Protein AF-A0AAW1MDI5-F1 (afdb_monomer)

Foldseek 3Di:
DCLVVLLVLLVVLLVLLVLLLVLLVVVPPDPVSVVVNVVSVVVNVVSVVVNCCSVDPDDPPPDDPVLVVLLVSLVVVLVSLVVVLVVLVVVDPDPSSVVSSVSSVVSSVSSVVSSVVSCVPPVVVPPPPPDDDD

Secondary structure (DSSP, 8-state):
--HHHHHHHHHHHHHHHHHHHHHHHHH--SGGGHHHHHHHHHHHHHHHHHHHHHHH--TT---S-HHHHHHHHHHHHHHHHHHHHHHHHHT--SHHHHHHHHHHHHHHHHHHHHHHHHIIIIITT-S-SS----

Solvent-accessible surface area (backbone atoms only — not comparable to full-atom values): 7526 Å² total; per-residue (Å²): 129,63,60,67,54,55,30,50,52,38,48,53,48,47,53,42,48,51,55,42,45,57,38,47,59,76,66,50,81,51,80,82,37,51,60,56,52,54,49,50,50,52,51,48,54,53,48,47,51,52,29,51,48,56,70,65,62,68,94,78,81,83,82,68,76,54,69,63,54,51,43,53,50,32,53,56,51,26,55,49,31,49,53,52,19,55,54,38,48,77,66,49,84,48,73,67,34,47,50,36,20,52,49,21,51,54,40,25,51,48,30,50,55,50,40,50,48,48,42,56,72,66,55,62,71,69,81,77,91,82,84,85,86,132

Sequence (134 aa):
MCRTKDGVINLVILIFNIINFAFIITVVTRSAFFAFLMASILGFVITGIFCVINLFANTETKTLHWPEAEVVYTRIWLLYYFIVTIFVLSMANHILQILAGIFGILTAIAYVVKSHHLYITHLAEEPNMVYVKQ

Structure (mmCIF, N/CA/C/O backbone):
data_AF-A0AAW1MDI5-F1
#
_entry.id   AF-A0AAW1MDI5-F1
#
loop_
_atom_site.group_PDB
_atom_site.id
_atom_site.type_symbol
_atom_site.label_atom_id
_atom_site.label_alt_id
_atom_site.label_comp_id
_atom_site.label_asym_id
_atom_site.label_entity_id
_atom_site.label_seq_id
_atom_site.pdbx_PDB_ins_co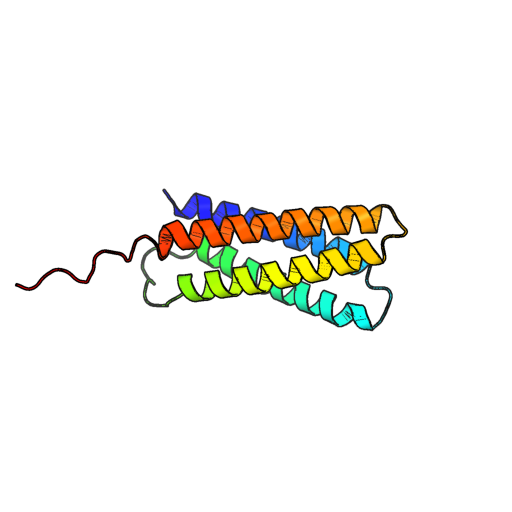de
_atom_site.Cartn_x
_atom_site.Cartn_y
_atom_site.Cartn_z
_atom_site.occupancy
_atom_site.B_iso_or_equiv
_atom_site.auth_seq_id
_atom_site.auth_comp_id
_atom_site.auth_asym_id
_atom_site.auth_atom_id
_atom_site.pdbx_PDB_model_num
ATOM 1 N N . MET A 1 1 ? -16.774 10.638 17.345 1.00 38.31 1 MET A N 1
ATOM 2 C CA . MET A 1 1 ? -16.097 11.421 16.282 1.00 38.31 1 MET A CA 1
ATOM 3 C C . MET A 1 1 ? -14.841 10.746 15.690 1.00 38.31 1 MET A C 1
ATOM 5 O O . MET A 1 1 ? -14.293 11.306 14.753 1.00 38.31 1 MET A O 1
ATOM 9 N N . CYS A 1 2 ? -14.395 9.556 16.145 1.00 47.88 2 CYS A N 1
ATOM 10 C CA . CYS A 1 2 ? -13.224 8.860 15.561 1.00 47.88 2 CYS A CA 1
ATOM 11 C C . CYS A 1 2 ? -13.461 8.193 14.189 1.00 47.88 2 CYS A C 1
ATOM 13 O O . CYS A 1 2 ? -12.594 8.296 13.332 1.00 47.88 2 CYS A O 1
ATOM 15 N N . ARG A 1 3 ? -14.638 7.599 13.920 1.00 50.88 3 ARG A N 1
ATOM 16 C CA . ARG A 1 3 ? -14.874 6.796 12.692 1.00 50.88 3 ARG A CA 1
ATOM 17 C C . ARG A 1 3 ? -14.713 7.546 11.365 1.00 50.88 3 ARG A C 1
ATOM 19 O O . ARG A 1 3 ? -14.301 6.946 10.379 1.00 50.88 3 ARG A O 1
ATOM 26 N N . THR A 1 4 ? -15.002 8.849 11.315 1.00 57.94 4 THR A N 1
ATOM 27 C CA . THR A 1 4 ? -14.760 9.648 10.101 1.00 57.94 4 THR A CA 1
ATOM 28 C C . THR A 1 4 ? -13.272 9.778 9.795 1.00 57.94 4 THR A C 1
ATOM 30 O O . THR A 1 4 ? -12.906 9.830 8.627 1.00 57.94 4 THR A O 1
ATOM 33 N N . LYS A 1 5 ? -12.400 9.778 10.811 1.00 65.38 5 LYS A N 1
ATOM 34 C CA . LYS A 1 5 ? -10.946 9.822 10.611 1.00 65.38 5 LYS A CA 1
ATOM 35 C C . LYS A 1 5 ? -10.419 8.481 10.089 1.00 65.38 5 LYS A C 1
ATOM 37 O O . LYS A 1 5 ? -9.654 8.491 9.131 1.00 65.38 5 LYS A O 1
ATOM 42 N N . ASP A 1 6 ? -10.908 7.356 10.616 1.00 66.62 6 ASP A N 1
ATOM 43 C CA . ASP A 1 6 ? -10.563 6.006 10.129 1.00 66.62 6 ASP A CA 1
ATOM 44 C C . ASP A 1 6 ? -10.996 5.779 8.675 1.00 66.62 6 ASP A C 1
ATOM 46 O O . ASP A 1 6 ? -10.223 5.289 7.849 1.00 66.62 6 ASP A O 1
ATOM 50 N N . GLY A 1 7 ? -12.222 6.191 8.335 1.00 68.25 7 GLY A N 1
ATOM 51 C CA . GLY A 1 7 ? -12.735 6.127 6.966 1.00 68.25 7 GLY A CA 1
ATOM 52 C C . GLY A 1 7 ? -11.918 6.980 5.991 1.00 68.25 7 GLY A C 1
ATOM 53 O O . GLY A 1 7 ? -11.591 6.521 4.899 1.00 68.25 7 GLY A O 1
ATOM 54 N N . VAL A 1 8 ? -11.518 8.191 6.398 1.00 75.06 8 VAL A N 1
ATOM 55 C CA . VAL A 1 8 ? -10.661 9.071 5.584 1.00 75.06 8 VAL A CA 1
ATOM 56 C C . VAL A 1 8 ? -9.261 8.477 5.401 1.00 75.06 8 VAL A C 1
ATOM 58 O O . VAL A 1 8 ? -8.748 8.494 4.286 1.00 75.06 8 VAL A O 1
ATOM 61 N N . ILE A 1 9 ? -8.656 7.895 6.441 1.00 76.06 9 ILE A N 1
ATOM 62 C CA . ILE A 1 9 ? -7.350 7.221 6.336 1.00 76.06 9 ILE A CA 1
ATOM 63 C C . ILE A 1 9 ? -7.433 6.035 5.363 1.00 76.06 9 ILE A C 1
ATOM 65 O O . ILE A 1 9 ? -6.571 5.887 4.494 1.00 76.06 9 ILE A O 1
ATOM 69 N N . ASN A 1 10 ? -8.495 5.230 5.446 1.00 75.00 10 ASN A N 1
ATOM 70 C CA . ASN A 1 10 ? -8.720 4.118 4.521 1.00 75.00 10 ASN A CA 1
ATOM 71 C C . ASN A 1 10 ? -8.944 4.584 3.081 1.00 75.00 10 ASN A C 1
ATOM 73 O O . ASN A 1 10 ? -8.432 3.953 2.158 1.00 75.00 10 ASN A O 1
ATOM 77 N N . LEU A 1 11 ? -9.644 5.701 2.882 1.00 76.88 11 LEU A N 1
ATOM 78 C CA . LEU A 1 11 ? -9.828 6.303 1.565 1.00 76.88 11 LEU A CA 1
ATOM 79 C C . LEU A 1 11 ? -8.499 6.797 0.974 1.00 76.88 11 LEU A C 1
ATOM 81 O O . LEU A 1 11 ? -8.219 6.538 -0.193 1.00 76.88 11 LEU A O 1
ATOM 85 N N . VAL A 1 12 ? -7.660 7.461 1.775 1.00 82.38 12 VAL A N 1
ATOM 86 C CA . VAL A 1 12 ? -6.327 7.917 1.345 1.00 82.38 12 VAL A CA 1
ATOM 87 C C . VAL A 1 12 ? -5.453 6.728 0.941 1.00 82.38 12 VAL A C 1
ATOM 89 O O . VAL A 1 12 ? -4.843 6.750 -0.127 1.00 82.38 12 VAL A O 1
ATOM 92 N N . ILE A 1 13 ? -5.446 5.656 1.739 1.00 82.06 13 ILE A N 1
ATOM 93 C CA . ILE A 1 13 ? -4.716 4.422 1.411 1.00 82.06 13 ILE A CA 1
ATOM 94 C C . ILE A 1 13 ? -5.270 3.775 0.142 1.00 82.06 13 ILE A C 1
ATOM 96 O O . ILE A 1 13 ? -4.497 3.296 -0.683 1.00 82.06 13 ILE A O 1
ATOM 100 N N . LEU A 1 14 ? -6.590 3.781 -0.056 1.00 81.38 14 LEU A N 1
ATOM 101 C CA . LEU A 1 14 ? -7.204 3.250 -1.268 1.00 81.38 14 LEU A CA 1
ATOM 102 C C . LEU A 1 14 ? -6.758 4.032 -2.512 1.00 81.38 14 LEU A C 1
ATOM 104 O O . LEU A 1 14 ? -6.373 3.418 -3.504 1.00 81.38 14 LEU A O 1
ATOM 108 N N . ILE A 1 15 ? -6.743 5.368 -2.451 1.00 84.12 15 ILE A N 1
ATOM 109 C CA . ILE A 1 15 ? -6.267 6.229 -3.548 1.00 84.12 15 ILE A CA 1
ATOM 110 C C . ILE A 1 15 ? -4.797 5.932 -3.863 1.00 84.12 15 ILE A C 1
ATOM 112 O O . ILE A 1 15 ? -4.428 5.747 -5.021 1.00 84.12 15 ILE A O 1
ATOM 116 N N . PHE A 1 16 ? -3.958 5.830 -2.836 1.00 82.88 16 PHE A N 1
ATOM 117 C CA . PHE A 1 16 ? -2.545 5.498 -2.994 1.00 82.88 16 PHE A CA 1
ATOM 118 C C . PHE A 1 16 ? -2.318 4.087 -3.551 1.00 82.88 16 PHE A C 1
ATOM 120 O O . PHE A 1 16 ? -1.474 3.905 -4.431 1.00 82.88 16 PHE A O 1
ATOM 127 N N . ASN A 1 17 ? -3.121 3.104 -3.135 1.00 79.94 17 ASN A N 1
ATOM 128 C CA . ASN A 1 17 ? -3.106 1.764 -3.718 1.00 79.94 17 ASN A CA 1
ATOM 129 C C . ASN A 1 17 ? -3.457 1.798 -5.219 1.00 79.94 17 ASN A C 1
ATOM 131 O O . ASN A 1 17 ? -2.790 1.115 -5.992 1.00 79.94 17 ASN A O 1
ATOM 135 N N . ILE A 1 18 ? -4.446 2.601 -5.646 1.00 82.88 18 ILE A N 1
ATOM 136 C CA . ILE A 1 18 ? -4.822 2.757 -7.070 1.00 82.88 18 ILE A CA 1
ATOM 137 C C . ILE A 1 18 ? -3.673 3.362 -7.873 1.00 82.88 18 ILE A C 1
ATOM 139 O O . ILE A 1 18 ? -3.318 2.847 -8.934 1.00 82.88 18 ILE A O 1
ATOM 143 N N . ILE A 1 19 ? -3.080 4.445 -7.367 1.00 83.56 19 ILE A N 1
ATOM 144 C CA . ILE A 1 19 ? -1.969 5.127 -8.037 1.00 83.56 19 ILE A CA 1
ATOM 145 C C . ILE A 1 19 ? -0.789 4.161 -8.203 1.00 83.56 19 ILE A C 1
ATOM 147 O O . ILE A 1 19 ? -0.270 3.997 -9.307 1.00 83.56 19 ILE A O 1
ATOM 151 N N . ASN A 1 20 ? -0.412 3.447 -7.138 1.00 77.19 20 ASN A N 1
ATOM 152 C CA . ASN A 1 20 ? 0.650 2.447 -7.212 1.00 77.19 20 ASN A CA 1
ATOM 153 C C . ASN A 1 20 ? 0.312 1.281 -8.132 1.00 77.19 20 ASN A C 1
ATOM 155 O O . ASN A 1 20 ? 1.200 0.770 -8.804 1.00 77.19 20 ASN A O 1
ATOM 159 N N . PHE A 1 21 ? -0.947 0.854 -8.187 1.00 80.69 21 PHE A N 1
ATOM 160 C CA . PHE A 1 21 ? -1.368 -0.200 -9.100 1.00 80.69 21 PHE A CA 1
ATOM 161 C C . PHE A 1 21 ? -1.169 0.210 -10.565 1.00 80.69 21 PHE A C 1
ATOM 163 O O . PHE A 1 21 ? -0.593 -0.558 -11.336 1.00 80.69 21 PHE A O 1
ATOM 170 N N . ALA A 1 22 ? -1.552 1.438 -10.932 1.00 79.81 22 ALA A N 1
ATOM 171 C CA . ALA A 1 22 ? -1.312 1.975 -12.272 1.00 79.81 22 ALA A CA 1
ATOM 172 C C . ALA A 1 22 ? 0.188 2.000 -12.612 1.00 79.81 22 ALA A C 1
ATOM 174 O O . ALA A 1 22 ? 0.589 1.585 -13.700 1.00 79.81 22 ALA A O 1
ATOM 175 N N . PHE A 1 23 ? 1.030 2.401 -11.658 1.00 77.19 23 PHE A N 1
ATOM 176 C CA . PHE A 1 23 ? 2.477 2.372 -11.841 1.00 77.19 23 PHE A CA 1
ATOM 177 C C . PHE A 1 23 ? 3.034 0.950 -11.970 1.00 77.19 23 PHE A C 1
ATOM 179 O O . PHE A 1 23 ? 3.812 0.686 -12.885 1.00 77.19 23 PHE A O 1
ATOM 186 N N . ILE A 1 24 ? 2.610 0.010 -11.123 1.00 75.12 24 ILE A N 1
ATOM 187 C CA . ILE A 1 24 ? 3.047 -1.389 -11.193 1.00 75.12 24 ILE A CA 1
ATOM 188 C C . ILE A 1 24 ? 2.700 -1.984 -12.561 1.00 75.12 24 ILE A C 1
ATOM 190 O O . ILE A 1 24 ? 3.577 -2.587 -13.170 1.00 75.12 24 ILE A O 1
ATOM 194 N N . ILE A 1 25 ? 1.502 -1.734 -13.107 1.00 76.69 25 ILE A N 1
ATOM 195 C CA . ILE A 1 25 ? 1.133 -2.167 -14.469 1.00 76.69 25 ILE A CA 1
ATOM 196 C C . ILE A 1 25 ? 2.146 -1.672 -15.505 1.00 76.69 25 ILE A C 1
ATOM 198 O O . ILE A 1 25 ? 2.587 -2.446 -16.348 1.00 76.69 25 ILE A O 1
ATOM 202 N N . THR A 1 26 ? 2.547 -0.401 -15.431 1.00 71.38 26 THR A N 1
ATOM 203 C CA . THR A 1 26 ? 3.510 0.167 -16.390 1.00 71.38 26 THR A CA 1
ATOM 204 C C . THR A 1 26 ? 4.930 -0.385 -16.242 1.00 71.38 26 THR A C 1
ATOM 206 O O . THR A 1 26 ? 5.706 -0.342 -17.194 1.00 71.38 26 THR A O 1
ATOM 209 N N . VAL A 1 27 ? 5.278 -0.926 -15.071 1.00 68.00 27 VAL A N 1
ATOM 210 C CA . VAL A 1 27 ? 6.597 -1.514 -14.788 1.00 68.00 27 VAL A CA 1
ATOM 211 C C . VAL A 1 27 ? 6.631 -3.023 -15.069 1.00 68.00 27 VAL A C 1
ATOM 213 O O . VAL A 1 27 ? 7.690 -3.556 -15.415 1.00 68.00 27 VAL A O 1
ATOM 216 N N . VAL A 1 28 ? 5.490 -3.718 -14.978 1.00 66.06 28 VAL A N 1
ATOM 217 C CA . VAL A 1 28 ? 5.345 -5.161 -15.239 1.00 66.06 28 VAL A CA 1
ATOM 218 C C . VAL A 1 28 ? 5.551 -5.444 -16.730 1.00 66.06 28 VAL A C 1
ATOM 220 O O . VAL A 1 28 ? 4.622 -5.538 -17.522 1.00 66.06 28 VAL A O 1
ATOM 223 N N . THR A 1 29 ? 6.811 -5.599 -17.120 1.00 63.47 29 THR A N 1
ATOM 224 C CA . THR A 1 29 ? 7.219 -6.022 -18.471 1.00 63.47 29 THR A CA 1
ATOM 225 C C . THR A 1 29 ? 7.821 -7.428 -18.481 1.00 63.47 29 THR A C 1
ATOM 227 O O . THR A 1 29 ? 8.053 -7.998 -19.544 1.00 63.47 29 THR A O 1
ATOM 230 N N . ARG A 1 30 ? 8.061 -8.024 -17.302 1.00 61.50 30 ARG A N 1
ATOM 231 C CA . ARG A 1 30 ? 8.617 -9.379 -17.145 1.00 61.50 30 ARG A CA 1
ATOM 232 C C . ARG A 1 30 ? 7.723 -10.254 -16.271 1.00 61.50 30 ARG A C 1
ATOM 234 O O . ARG A 1 30 ? 7.102 -9.770 -15.328 1.00 61.50 30 ARG A O 1
ATOM 241 N N . SER A 1 31 ? 7.733 -11.557 -16.542 1.00 58.84 31 SER A N 1
ATOM 242 C CA . SER A 1 31 ? 6.928 -12.582 -15.859 1.00 58.84 31 SER A CA 1
ATOM 243 C C . SER A 1 31 ? 7.071 -12.583 -14.331 1.00 58.84 31 SER A C 1
ATOM 245 O O . SER A 1 31 ? 6.090 -12.809 -13.629 1.00 58.84 31 SER A O 1
ATOM 247 N N . ALA A 1 32 ? 8.252 -12.246 -13.802 1.00 62.66 32 ALA A N 1
ATOM 248 C CA . ALA A 1 32 ? 8.493 -12.141 -12.360 1.00 62.66 32 ALA A CA 1
ATOM 249 C C . ALA A 1 32 ? 7.656 -11.044 -11.668 1.00 62.66 32 ALA A C 1
ATOM 251 O O . ALA A 1 32 ? 7.394 -11.132 -10.472 1.00 62.66 32 ALA A O 1
ATOM 252 N N . PHE A 1 33 ? 7.191 -10.032 -12.408 1.00 69.88 33 PHE A N 1
ATOM 253 C CA . PHE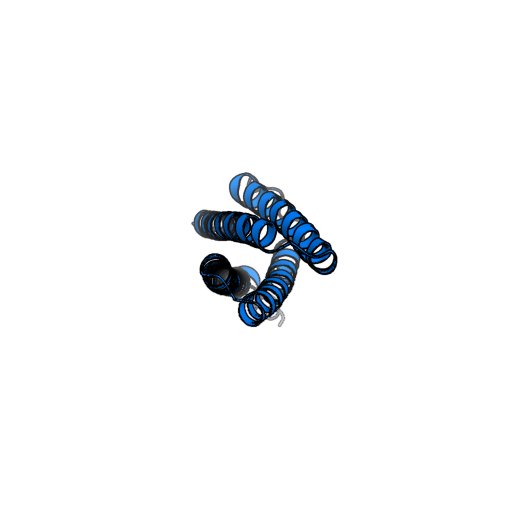 A 1 33 ? 6.390 -8.941 -11.849 1.00 69.88 33 PHE A CA 1
ATOM 254 C C . PHE A 1 33 ? 4.892 -9.243 -11.779 1.00 69.88 33 PHE A C 1
ATOM 256 O O . PHE A 1 33 ? 4.148 -8.515 -11.123 1.00 69.88 33 PHE A O 1
ATOM 263 N N . PHE A 1 34 ? 4.443 -10.340 -12.392 1.00 71.00 34 PHE A N 1
ATOM 264 C CA . PHE A 1 34 ? 3.040 -10.742 -12.351 1.00 71.00 34 PHE A CA 1
ATOM 265 C C . PHE A 1 34 ? 2.574 -11.055 -10.920 1.00 71.00 34 PHE A C 1
ATOM 267 O O . PHE A 1 34 ? 1.452 -10.727 -10.548 1.00 71.00 34 PHE A O 1
ATOM 274 N N . ALA A 1 35 ? 3.458 -11.606 -10.081 1.00 72.62 35 ALA A N 1
ATOM 275 C CA . ALA A 1 35 ? 3.168 -11.854 -8.669 1.00 72.62 35 ALA A CA 1
ATOM 276 C C . ALA A 1 35 ? 2.903 -10.555 -7.886 1.00 72.62 35 ALA A C 1
ATOM 278 O O . ALA A 1 35 ? 1.967 -10.502 -7.091 1.00 72.62 35 ALA A O 1
ATOM 279 N N . PHE A 1 36 ? 3.671 -9.492 -8.152 1.00 76.12 36 PHE A N 1
ATOM 280 C CA . PHE A 1 36 ? 3.439 -8.174 -7.553 1.00 76.12 36 PHE A CA 1
ATOM 281 C C . PHE A 1 36 ? 2.132 -7.556 -8.058 1.00 76.12 36 PHE A C 1
ATOM 283 O O . PHE A 1 36 ? 1.345 -7.036 -7.274 1.00 76.12 36 PHE A O 1
ATOM 290 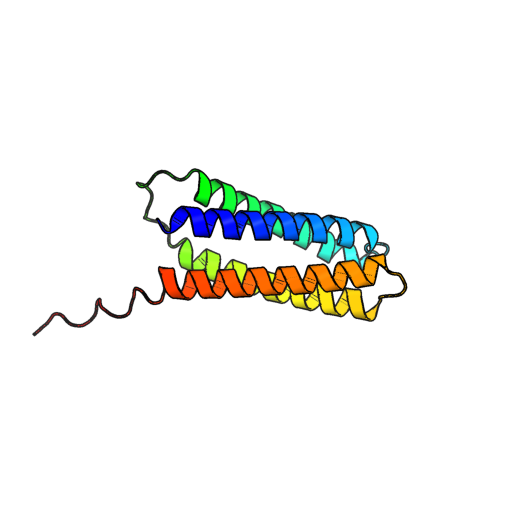N N . LEU A 1 37 ? 1.831 -7.686 -9.351 1.00 75.81 37 LEU A N 1
ATOM 291 C CA . LEU A 1 37 ? 0.553 -7.225 -9.889 1.00 75.81 37 LEU A CA 1
ATOM 292 C C . LEU A 1 37 ? -0.637 -7.914 -9.196 1.00 75.81 37 LEU A C 1
ATOM 294 O O . LEU A 1 37 ? -1.552 -7.239 -8.726 1.00 75.81 37 LEU A O 1
ATOM 298 N N . MET A 1 38 ? -0.596 -9.244 -9.078 1.00 78.31 38 MET A N 1
ATOM 299 C CA . MET A 1 38 ? -1.646 -10.028 -8.419 1.00 78.31 38 MET A CA 1
ATOM 300 C C . MET A 1 38 ? -1.766 -9.702 -6.929 1.00 78.31 38 MET A C 1
ATOM 302 O O . MET A 1 38 ? -2.881 -9.570 -6.422 1.00 78.31 38 MET A O 1
ATOM 306 N N . ALA A 1 39 ? -0.638 -9.515 -6.238 1.00 78.75 39 ALA A N 1
ATOM 307 C CA . ALA A 1 39 ? -0.637 -9.062 -4.856 1.00 78.75 39 ALA A CA 1
ATOM 308 C C . ALA A 1 39 ? -1.354 -7.711 -4.745 1.00 78.75 39 ALA A C 1
ATOM 310 O O . ALA A 1 39 ? -2.325 -7.611 -4.004 1.00 78.75 39 ALA A O 1
ATOM 311 N N . SER A 1 40 ? -0.975 -6.704 -5.538 1.00 79.25 40 SER A N 1
ATOM 312 C CA . SER A 1 40 ? -1.608 -5.378 -5.518 1.00 79.25 40 SER A CA 1
ATOM 313 C C . SER A 1 40 ? -3.118 -5.395 -5.786 1.00 79.25 40 SER A C 1
ATOM 315 O O . SER A 1 40 ? -3.837 -4.625 -5.149 1.00 79.25 40 SER A O 1
ATOM 317 N N . ILE A 1 41 ? -3.618 -6.287 -6.650 1.00 80.81 41 ILE A N 1
ATOM 318 C CA . ILE A 1 41 ? -5.067 -6.489 -6.843 1.00 80.81 41 ILE A CA 1
ATOM 319 C C . ILE A 1 41 ? -5.719 -6.966 -5.542 1.00 80.81 41 ILE A C 1
ATOM 321 O O . ILE A 1 41 ? -6.737 -6.415 -5.122 1.00 80.81 41 ILE A O 1
ATOM 325 N N . LEU A 1 42 ? -5.119 -7.953 -4.873 1.00 79.31 42 LEU A N 1
ATOM 326 C CA . LEU A 1 42 ? -5.621 -8.471 -3.601 1.00 79.31 42 LEU A CA 1
ATOM 327 C C . LEU A 1 42 ? -5.677 -7.369 -2.528 1.00 79.31 42 LEU A C 1
ATOM 329 O O . LEU A 1 42 ? -6.672 -7.253 -1.815 1.00 79.31 42 LEU A O 1
ATOM 333 N N . GLY A 1 43 ? -4.655 -6.514 -2.453 1.00 75.94 43 GLY A N 1
ATOM 334 C CA . GLY A 1 43 ? -4.637 -5.371 -1.532 1.00 75.94 43 GLY A CA 1
ATOM 335 C C . GLY A 1 43 ? -5.687 -4.326 -1.834 1.00 75.94 43 GLY A C 1
ATOM 336 O O . GLY A 1 43 ? -6.289 -3.766 -0.922 1.00 75.94 43 GLY A O 1
ATOM 337 N N . PHE A 1 44 ? -5.953 -4.076 -3.113 1.00 78.06 44 PHE A N 1
ATOM 338 C CA . PHE A 1 44 ? -7.026 -3.181 -3.512 1.00 78.06 44 PHE A CA 1
ATOM 339 C C . PHE A 1 44 ? -8.393 -3.707 -3.062 1.00 78.06 44 PHE A C 1
ATOM 341 O O . PHE A 1 44 ? -9.160 -2.969 -2.444 1.00 78.06 44 PHE A O 1
ATOM 348 N N . VAL A 1 45 ? -8.668 -4.994 -3.299 1.00 81.12 45 VAL A N 1
ATOM 349 C CA . VAL A 1 45 ? -9.929 -5.638 -2.904 1.00 81.12 45 VAL A CA 1
ATOM 350 C C . VAL A 1 45 ? -10.1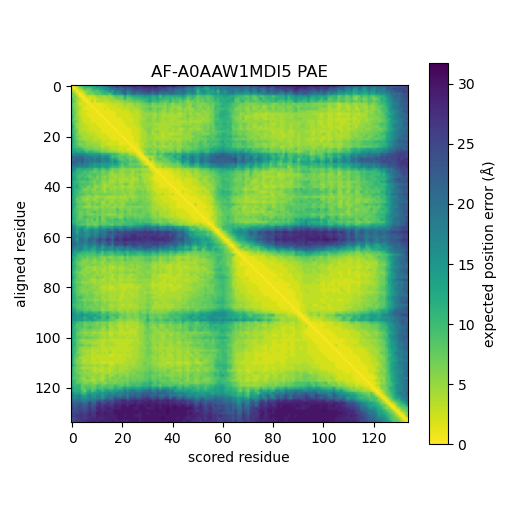01 -5.616 -1.386 1.00 81.12 45 VAL A C 1
ATOM 352 O O . VAL A 1 45 ? -11.143 -5.182 -0.898 1.00 81.12 45 VAL A O 1
ATOM 355 N N . ILE A 1 46 ? -9.080 -6.021 -0.626 1.00 79.94 46 ILE A N 1
ATOM 356 C CA . ILE A 1 46 ? -9.178 -6.090 0.835 1.00 79.94 46 ILE A CA 1
ATOM 357 C C . ILE A 1 46 ? -9.279 -4.686 1.455 1.00 79.94 46 ILE A C 1
ATOM 359 O O . ILE A 1 46 ? -10.147 -4.455 2.297 1.00 79.94 46 ILE A O 1
ATOM 363 N N . THR A 1 47 ? -8.471 -3.713 1.014 1.00 78.56 47 THR A N 1
ATOM 364 C CA . THR A 1 47 ? -8.601 -2.315 1.473 1.00 78.56 47 THR A CA 1
ATOM 365 C C . THR A 1 47 ? -9.964 -1.729 1.097 1.00 78.56 47 THR A C 1
ATOM 367 O O . THR A 1 47 ? -10.548 -0.996 1.893 1.00 78.56 47 THR A O 1
ATOM 370 N N . GLY A 1 48 ? -10.502 -2.066 -0.079 1.00 74.88 48 GLY A N 1
ATOM 371 C CA . GLY A 1 48 ? -11.845 -1.671 -0.502 1.00 74.88 48 GLY A CA 1
ATOM 372 C C . GLY A 1 48 ? -12.930 -2.213 0.429 1.00 74.88 48 GLY A C 1
ATOM 373 O O . GLY A 1 48 ? -13.788 -1.452 0.872 1.00 74.88 48 GLY A O 1
ATOM 374 N N . ILE A 1 49 ? -12.845 -3.493 0.805 1.00 79.06 49 ILE A N 1
ATOM 375 C CA . ILE A 1 49 ? -13.752 -4.115 1.780 1.00 79.06 49 ILE A CA 1
ATOM 376 C C . ILE A 1 49 ? -13.669 -3.390 3.130 1.00 79.06 49 ILE A C 1
ATOM 378 O O . ILE A 1 49 ? -14.701 -2.993 3.668 1.00 79.06 49 ILE A O 1
ATOM 382 N N . PHE A 1 50 ? -12.463 -3.131 3.647 1.00 72.56 50 PHE A N 1
ATOM 383 C CA . PHE A 1 50 ? -12.292 -2.377 4.896 1.00 72.56 50 PHE A CA 1
ATOM 384 C C . PHE A 1 50 ? -12.837 -0.947 4.813 1.00 72.56 50 PHE A C 1
ATOM 386 O O . PHE A 1 50 ? -13.419 -0.448 5.774 1.00 72.56 50 PHE A O 1
ATOM 393 N N . CYS A 1 51 ? -12.682 -0.280 3.669 1.00 71.56 51 CYS A N 1
ATOM 394 C CA . CYS A 1 51 ? -13.235 1.052 3.439 1.00 71.56 51 CYS A CA 1
ATOM 395 C C . CYS A 1 51 ? -14.770 1.033 3.500 1.00 71.56 51 CYS A C 1
ATOM 397 O O . CYS A 1 51 ? -15.364 1.819 4.237 1.00 71.56 51 CYS A O 1
ATOM 399 N N . VAL A 1 52 ? -15.412 0.091 2.798 1.00 72.00 52 VAL A N 1
ATOM 400 C CA . VAL A 1 52 ? -16.875 -0.069 2.792 1.00 72.00 52 VAL A CA 1
ATOM 401 C C . VAL A 1 52 ? -17.397 -0.413 4.186 1.00 72.00 52 VAL A C 1
ATOM 403 O O . VAL A 1 52 ? -18.348 0.213 4.645 1.00 72.00 52 VAL A O 1
ATOM 406 N N . ILE A 1 53 ? -16.756 -1.343 4.898 1.00 72.81 53 ILE A N 1
ATOM 407 C CA . ILE A 1 53 ? -17.142 -1.68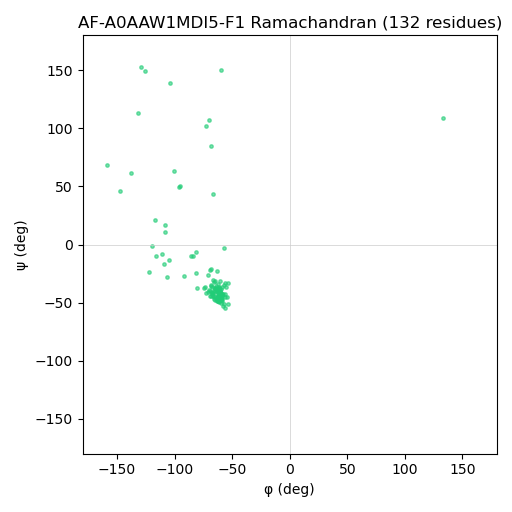8 6.273 1.00 72.81 53 ILE A CA 1
ATOM 408 C C . ILE A 1 53 ? -17.028 -0.458 7.183 1.00 72.81 53 ILE A C 1
ATOM 410 O O . ILE A 1 53 ? -17.970 -0.138 7.904 1.00 72.81 53 ILE A O 1
ATOM 414 N N . ASN A 1 54 ? -15.924 0.288 7.123 1.00 69.12 54 ASN A N 1
ATOM 415 C CA . ASN A 1 54 ? -15.730 1.439 8.007 1.00 69.12 54 ASN A CA 1
ATOM 416 C C . ASN A 1 54 ? -16.643 2.629 7.667 1.00 69.12 54 ASN A C 1
ATOM 418 O O . ASN A 1 54 ? -16.990 3.387 8.574 1.00 69.12 54 ASN A O 1
ATOM 422 N N . LEU A 1 55 ? -17.075 2.761 6.408 1.00 67.38 55 LEU A N 1
ATOM 423 C CA . LEU A 1 55 ? -18.032 3.781 5.965 1.00 67.38 55 LEU A CA 1
ATOM 424 C C . LEU A 1 55 ? -19.496 3.416 6.258 1.00 67.38 55 LEU A C 1
ATOM 426 O O . LEU A 1 55 ? -20.268 4.306 6.608 1.00 67.38 55 LEU A O 1
ATOM 430 N N . PHE A 1 56 ? -19.882 2.141 6.126 1.00 67.88 56 PHE A N 1
ATOM 431 C CA . PHE A 1 56 ? -21.292 1.720 6.124 1.00 67.88 56 PHE A CA 1
ATOM 432 C C . PHE A 1 56 ? -21.714 0.811 7.287 1.00 67.88 56 PHE A C 1
ATOM 434 O O . PHE A 1 56 ? -22.910 0.577 7.456 1.00 67.88 56 PHE A O 1
ATOM 441 N N . ALA A 1 57 ? -20.796 0.284 8.106 1.00 61.81 57 ALA A N 1
ATOM 442 C CA . ALA A 1 57 ? -21.189 -0.592 9.211 1.00 61.81 57 ALA A CA 1
ATOM 443 C C . ALA A 1 57 ? -21.920 0.189 10.319 1.00 61.81 57 ALA A C 1
ATOM 445 O O . ALA A 1 57 ? -21.307 0.922 11.105 1.00 61.81 57 ALA A O 1
ATOM 446 N N . ASN A 1 58 ? -23.236 -0.015 10.411 1.00 53.25 58 ASN A N 1
ATOM 447 C CA . ASN A 1 58 ? -24.065 0.440 11.524 1.00 53.25 58 ASN A CA 1
ATOM 448 C C . ASN A 1 58 ? -23.585 -0.160 12.857 1.00 53.25 58 ASN A C 1
ATOM 450 O O . ASN A 1 58 ? -23.008 -1.241 12.922 1.00 53.25 58 ASN A O 1
ATOM 454 N N . THR A 1 59 ? -23.805 0.592 13.928 1.00 51.31 59 THR A N 1
ATOM 455 C CA . THR A 1 59 ? -23.212 0.499 15.273 1.00 51.31 59 THR A CA 1
ATOM 456 C C . THR A 1 59 ? -23.356 -0.827 16.039 1.00 51.31 59 THR A C 1
ATOM 458 O O . THR A 1 59 ? -22.797 -0.926 17.127 1.00 51.31 59 THR A O 1
ATOM 461 N N . GLU A 1 60 ? -24.055 -1.839 15.522 1.00 49.22 60 GLU A N 1
ATOM 462 C CA . GLU A 1 60 ? -24.545 -2.962 16.342 1.00 49.22 60 GLU A CA 1
ATOM 463 C C . GLU A 1 60 ? -23.781 -4.289 16.195 1.00 49.22 60 GLU A C 1
ATOM 465 O O . GLU A 1 60 ? -23.899 -5.154 17.057 1.00 49.22 60 GLU A O 1
ATOM 470 N N . THR A 1 61 ? -22.920 -4.468 15.191 1.00 46.97 61 THR A N 1
ATOM 471 C CA . THR A 1 61 ? -22.185 -5.737 15.001 1.00 46.97 61 THR A CA 1
ATOM 472 C C . THR A 1 61 ? -20.745 -5.658 15.525 1.00 46.97 61 THR A C 1
ATOM 474 O O . THR A 1 61 ? -19.785 -5.745 14.760 1.00 46.97 61 THR A O 1
ATOM 477 N N . LYS A 1 62 ? -20.574 -5.458 16.838 1.00 46.22 62 LYS A N 1
ATOM 478 C CA . LYS A 1 62 ? -19.270 -5.416 17.542 1.00 46.22 62 LYS A CA 1
ATOM 479 C C . LYS A 1 62 ? -18.880 -6.773 18.169 1.00 46.22 62 LYS A C 1
ATOM 481 O O . LYS A 1 62 ? -18.555 -6.836 19.348 1.00 46.22 62 LYS A O 1
ATOM 486 N N . THR A 1 63 ? -18.921 -7.876 17.420 1.00 47.47 63 THR A N 1
ATOM 487 C CA . THR A 1 63 ? -18.540 -9.207 17.961 1.00 47.47 63 THR A CA 1
ATOM 488 C C . THR A 1 63 ? -17.377 -9.894 17.252 1.00 47.47 63 THR A C 1
ATOM 490 O O . THR A 1 63 ? -16.961 -10.965 17.681 1.00 47.47 63 THR A O 1
ATOM 493 N N . LEU A 1 64 ? -16.802 -9.301 16.205 1.00 51.69 64 LEU A N 1
ATOM 494 C CA . LEU A 1 64 ? -15.604 -9.846 15.559 1.00 51.69 64 LEU A CA 1
ATOM 495 C C . LEU A 1 64 ? -14.366 -9.032 15.954 1.00 51.69 64 LEU A C 1
ATOM 497 O O . LEU A 1 64 ? -14.416 -7.802 15.967 1.00 51.69 64 LEU A O 1
ATOM 501 N N . HIS A 1 65 ? -13.252 -9.730 16.205 1.00 60.12 65 HIS A N 1
ATOM 502 C CA . HIS A 1 65 ? -11.902 -9.207 16.487 1.00 60.12 65 HIS A CA 1
ATOM 503 C C . HIS A 1 65 ? -11.270 -8.495 15.262 1.00 60.12 65 HIS A C 1
ATOM 505 O O . HIS A 1 65 ? -10.108 -8.690 14.910 1.00 60.12 65 HIS A O 1
ATOM 511 N N . TRP A 1 66 ? -12.050 -7.671 14.561 1.00 65.00 66 TRP A N 1
ATOM 512 C CA . TRP A 1 66 ? -11.640 -6.911 13.381 1.00 65.00 66 TRP A CA 1
ATOM 513 C C . TRP A 1 66 ? -10.407 -6.007 13.585 1.00 65.00 66 TRP A C 1
ATOM 515 O O . TRP A 1 66 ? -9.605 -5.940 12.651 1.00 65.00 66 TRP A O 1
ATOM 525 N N . PRO A 1 67 ? -10.187 -5.349 14.747 1.00 65.69 67 PRO A N 1
ATOM 526 C CA . PRO A 1 67 ? -9.062 -4.423 14.906 1.00 65.69 67 PRO A CA 1
ATOM 527 C C . PRO A 1 67 ? -7.693 -5.111 14.840 1.00 65.69 67 PRO A C 1
ATOM 529 O O . PRO A 1 67 ? -6.766 -4.599 14.214 1.00 65.69 67 PRO A O 1
ATOM 532 N N . GLU A 1 68 ? -7.563 -6.299 15.436 1.00 67.69 68 GLU A N 1
ATOM 533 C CA . GLU A 1 68 ? -6.315 -7.072 15.437 1.00 67.69 68 GLU A CA 1
ATOM 534 C C . GLU A 1 68 ? -5.959 -7.547 14.022 1.00 67.69 68 GLU A C 1
ATOM 536 O O . GLU A 1 68 ? -4.819 -7.396 13.570 1.00 67.69 68 GLU A O 1
ATOM 541 N N . ALA A 1 69 ? -6.955 -8.050 13.285 1.00 72.31 69 ALA A N 1
ATOM 542 C CA . ALA A 1 69 ? -6.796 -8.460 11.893 1.00 72.31 69 ALA A CA 1
ATOM 543 C C . ALA A 1 69 ? -6.409 -7.277 10.988 1.00 72.31 69 ALA A C 1
ATOM 545 O O . ALA A 1 69 ? -5.557 -7.422 10.108 1.00 72.31 69 ALA A O 1
ATOM 546 N N . GLU A 1 70 ? -6.978 -6.090 11.224 1.00 73.88 70 GLU A N 1
ATOM 547 C CA . GLU A 1 70 ? -6.659 -4.878 10.465 1.00 73.88 70 GLU A CA 1
ATOM 548 C C . GLU A 1 70 ? -5.225 -4.388 10.732 1.00 73.88 70 GLU A C 1
ATOM 550 O O . GLU A 1 70 ? -4.536 -3.955 9.802 1.00 73.88 70 GLU A O 1
ATOM 555 N N . VAL A 1 71 ? -4.718 -4.516 11.963 1.00 76.56 71 VAL A N 1
ATOM 556 C CA . VAL A 1 71 ? -3.315 -4.206 12.296 1.00 76.56 71 VAL A CA 1
ATOM 557 C C . VAL A 1 71 ? -2.357 -5.167 11.591 1.00 76.56 71 VAL A C 1
ATOM 559 O O . VAL A 1 71 ? -1.388 -4.718 10.972 1.00 76.56 71 VAL A O 1
ATOM 562 N N . VAL A 1 72 ? -2.621 -6.477 11.638 1.00 82.00 72 VAL A N 1
ATOM 563 C CA . VAL A 1 72 ? -1.789 -7.485 10.956 1.00 82.00 72 VAL A CA 1
ATOM 564 C C . VAL A 1 72 ? -1.782 -7.244 9.448 1.00 82.00 72 VAL A C 1
ATOM 566 O O . VAL A 1 72 ? -0.710 -7.188 8.842 1.00 82.00 72 VAL A O 1
ATOM 569 N N . TYR A 1 73 ? -2.955 -7.007 8.857 1.00 83.38 73 TYR A N 1
ATOM 570 C CA . TYR A 1 73 ? -3.095 -6.628 7.453 1.00 83.38 73 TYR A CA 1
ATOM 571 C C . TYR A 1 73 ? -2.227 -5.414 7.110 1.00 83.38 73 TYR A C 1
ATOM 573 O O . TYR A 1 73 ? -1.411 -5.462 6.191 1.00 83.38 73 TYR A O 1
ATOM 581 N N . THR A 1 74 ? -2.346 -4.344 7.895 1.00 82.38 74 THR A N 1
ATOM 582 C CA . THR A 1 74 ? -1.618 -3.089 7.677 1.00 82.38 74 THR A CA 1
ATOM 583 C C . THR A 1 74 ? -0.098 -3.306 7.711 1.00 82.38 74 THR A C 1
ATOM 585 O O . THR A 1 74 ? 0.621 -2.737 6.891 1.00 82.38 74 THR A O 1
ATOM 588 N N . ARG A 1 75 ? 0.407 -4.179 8.594 1.00 83.38 75 ARG A N 1
ATOM 589 C CA . ARG A 1 75 ? 1.839 -4.521 8.684 1.00 83.38 75 ARG A CA 1
ATOM 590 C C . ARG A 1 75 ? 2.335 -5.369 7.510 1.00 83.38 75 ARG A C 1
ATOM 592 O O . ARG A 1 75 ? 3.427 -5.116 7.005 1.00 83.38 75 ARG A O 1
ATOM 599 N N . ILE A 1 76 ? 1.549 -6.346 7.055 1.00 86.62 76 ILE A N 1
ATOM 600 C CA . ILE A 1 76 ? 1.886 -7.157 5.872 1.00 86.62 76 ILE A CA 1
ATOM 601 C C . ILE A 1 76 ? 1.980 -6.257 4.634 1.00 86.62 76 ILE A C 1
ATOM 603 O O . ILE A 1 76 ? 2.943 -6.336 3.871 1.00 86.62 76 ILE A O 1
ATOM 607 N N . TRP A 1 77 ? 1.015 -5.352 4.469 1.00 84.44 77 TRP A N 1
ATOM 608 C CA . TRP A 1 77 ? 0.970 -4.421 3.344 1.00 84.44 77 TRP A CA 1
ATOM 609 C C . TRP A 1 77 ? 2.068 -3.366 3.374 1.00 84.44 77 TRP A C 1
ATOM 611 O O . TRP A 1 77 ? 2.619 -3.023 2.328 1.00 84.44 77 TRP A O 1
ATOM 621 N N . LEU A 1 78 ? 2.452 -2.911 4.565 1.00 86.81 78 LEU A N 1
ATOM 622 C CA . LEU A 1 78 ? 3.626 -2.070 4.751 1.00 86.81 78 LEU A CA 1
ATOM 623 C C . LEU A 1 78 ? 4.897 -2.748 4.216 1.00 86.81 78 LEU A C 1
ATOM 625 O O . LEU A 1 78 ? 5.619 -2.151 3.417 1.00 86.81 78 LEU A O 1
ATOM 629 N N . LEU A 1 79 ? 5.155 -3.995 4.627 1.00 87.44 79 LEU A N 1
ATOM 630 C CA . LEU A 1 79 ? 6.320 -4.763 4.173 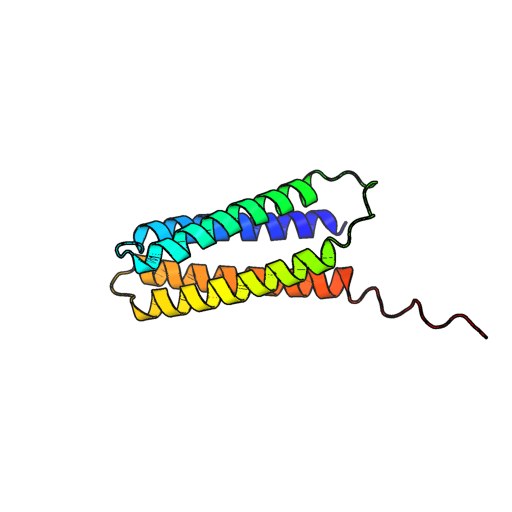1.00 87.44 79 LEU A CA 1
ATOM 631 C C . LEU A 1 79 ? 6.295 -4.983 2.660 1.00 87.44 79 LEU A C 1
ATOM 633 O O . LEU A 1 79 ? 7.314 -4.804 1.994 1.00 87.44 79 LEU A O 1
ATOM 637 N N . TYR A 1 80 ? 5.126 -5.314 2.113 1.00 86.56 80 TYR A N 1
ATOM 638 C CA . TYR A 1 80 ? 4.932 -5.459 0.675 1.00 86.56 80 TYR A CA 1
ATOM 639 C C . TYR A 1 80 ? 5.331 -4.188 -0.086 1.00 86.56 80 TYR A C 1
ATOM 641 O O . TYR A 1 80 ? 6.187 -4.247 -0.970 1.00 86.56 80 TYR A O 1
ATOM 649 N N . TYR A 1 81 ? 4.769 -3.030 0.279 1.00 83.56 81 TYR A N 1
ATOM 650 C CA . TYR A 1 81 ? 5.071 -1.774 -0.411 1.00 83.56 81 TYR A CA 1
ATOM 651 C C . TYR A 1 81 ? 6.527 -1.350 -0.233 1.00 83.56 81 TYR A C 1
ATOM 653 O O . TYR A 1 81 ? 7.104 -0.786 -1.161 1.00 83.56 81 TYR A O 1
ATOM 661 N N . PHE A 1 82 ? 7.151 -1.671 0.900 1.00 86.25 82 PHE A N 1
ATOM 662 C CA . PHE A 1 82 ? 8.573 -1.423 1.112 1.00 86.25 82 PHE A CA 1
ATOM 663 C C . PHE A 1 82 ? 9.449 -2.250 0.156 1.00 86.25 82 PHE A C 1
ATOM 665 O O . PHE A 1 82 ? 10.315 -1.697 -0.522 1.00 86.25 82 PHE A O 1
ATOM 672 N N . ILE A 1 83 ? 9.172 -3.553 0.023 1.00 85.69 83 ILE A N 1
ATOM 673 C CA . ILE A 1 83 ? 9.888 -4.447 -0.903 1.00 85.69 83 ILE A CA 1
ATOM 674 C C . ILE A 1 83 ? 9.685 -4.002 -2.354 1.00 85.69 83 ILE A C 1
ATOM 676 O O . ILE A 1 83 ? 10.658 -3.859 -3.094 1.00 85.69 83 ILE A O 1
ATOM 680 N N . VAL A 1 84 ? 8.436 -3.738 -2.755 1.00 82.38 84 VAL A N 1
ATOM 681 C CA . VAL A 1 84 ? 8.105 -3.280 -4.115 1.00 82.38 84 VAL A CA 1
ATOM 682 C C . VAL A 1 84 ? 8.823 -1.977 -4.437 1.00 82.38 84 VAL A C 1
ATOM 684 O O . VAL A 1 84 ? 9.411 -1.853 -5.504 1.00 82.38 84 VAL A O 1
ATOM 687 N N . THR A 1 85 ? 8.832 -1.027 -3.505 1.00 84.50 85 THR A N 1
ATOM 688 C CA . THR A 1 85 ? 9.510 0.261 -3.675 1.00 84.50 85 THR A CA 1
ATOM 689 C C . THR A 1 85 ? 11.006 0.090 -3.911 1.00 84.50 85 THR A C 1
ATOM 691 O O . THR A 1 85 ? 11.535 0.646 -4.871 1.00 84.50 85 THR A O 1
ATOM 694 N N . ILE A 1 86 ? 11.691 -0.690 -3.068 1.00 85.06 86 ILE A N 1
ATOM 695 C CA . ILE A 1 86 ? 13.132 -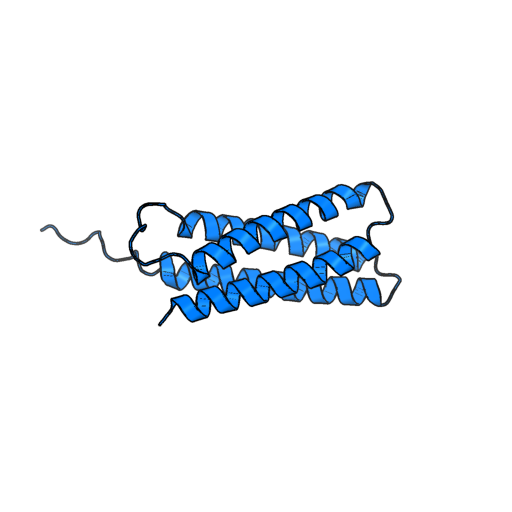0.951 -3.215 1.00 85.06 86 ILE A CA 1
ATOM 696 C C . ILE A 1 86 ? 13.416 -1.573 -4.581 1.00 85.06 86 ILE A C 1
ATOM 698 O O . ILE A 1 86 ? 14.366 -1.191 -5.262 1.00 85.06 86 ILE A O 1
ATOM 702 N N . PHE A 1 87 ? 12.572 -2.514 -4.994 1.00 82.12 87 PHE A N 1
ATOM 703 C CA . PHE A 1 87 ? 12.739 -3.221 -6.253 1.00 82.12 87 PHE A CA 1
ATOM 704 C C . PHE A 1 87 ? 12.475 -2.332 -7.477 1.00 82.12 87 PHE A C 1
ATOM 706 O O . PHE A 1 87 ? 13.185 -2.413 -8.475 1.00 82.12 87 PHE A O 1
ATOM 713 N N . VAL A 1 88 ? 11.469 -1.460 -7.414 1.00 80.12 88 VAL A N 1
ATOM 714 C CA . VAL A 1 88 ? 11.171 -0.496 -8.481 1.00 80.12 88 VAL A CA 1
ATOM 715 C C . VAL A 1 88 ? 12.285 0.545 -8.596 1.00 80.12 88 VAL A C 1
ATOM 717 O O . VAL A 1 88 ? 12.704 0.863 -9.707 1.00 80.12 88 VAL A O 1
ATOM 720 N N . LEU A 1 89 ? 12.806 1.036 -7.466 1.00 82.19 89 LEU A N 1
ATOM 721 C CA . LEU A 1 89 ? 13.906 2.003 -7.445 1.00 82.19 89 LEU A CA 1
ATOM 722 C C . LEU A 1 89 ? 15.230 1.404 -7.929 1.00 82.19 89 LEU A C 1
ATOM 724 O O . LEU A 1 89 ? 15.983 2.093 -8.611 1.00 82.19 89 LEU A O 1
ATOM 728 N N . SER A 1 90 ? 15.513 0.130 -7.638 1.00 82.06 90 SER A N 1
ATOM 729 C CA . SER A 1 90 ? 16.745 -0.526 -8.104 1.00 82.06 90 SER A CA 1
ATOM 730 C C . SER A 1 90 ? 16.785 -0.735 -9.621 1.00 82.06 90 SER A C 1
ATOM 732 O O . SER A 1 90 ? 17.862 -0.870 -10.195 1.00 82.06 90 SER A O 1
ATOM 734 N N . MET A 1 91 ? 15.621 -0.725 -10.273 1.00 77.06 91 MET A N 1
ATOM 735 C CA . MET A 1 91 ? 15.461 -0.905 -11.718 1.00 77.06 91 MET A CA 1
ATOM 736 C C . MET A 1 91 ? 15.064 0.398 -12.430 1.00 77.06 91 MET A C 1
ATOM 738 O O . MET A 1 91 ? 14.658 0.361 -13.595 1.00 77.06 91 MET A O 1
ATOM 742 N N . ALA A 1 92 ? 15.134 1.538 -11.734 1.00 78.31 92 ALA A N 1
ATOM 743 C CA . ALA A 1 92 ? 14.632 2.811 -12.226 1.00 78.31 92 ALA A CA 1
ATOM 744 C C . ALA A 1 92 ? 15.524 3.387 -13.338 1.00 78.31 92 ALA A C 1
ATOM 746 O O . ALA A 1 92 ? 16.559 3.995 -13.088 1.00 78.31 92 ALA A O 1
ATOM 747 N N . ASN A 1 93 ? 15.065 3.230 -14.577 1.00 78.06 93 ASN A N 1
ATOM 748 C CA . ASN A 1 93 ? 15.672 3.768 -15.794 1.00 78.06 93 ASN A CA 1
ATOM 749 C C . ASN A 1 93 ? 14.847 4.912 -16.408 1.00 78.06 93 ASN A C 1
ATOM 751 O O . ASN A 1 93 ? 15.350 5.671 -17.234 1.00 78.06 93 ASN A O 1
ATOM 755 N N . HIS A 1 94 ? 13.576 5.050 -16.013 1.00 80.69 94 HIS A N 1
ATOM 756 C CA . HIS A 1 94 ? 12.668 6.086 -16.509 1.00 80.69 94 HIS A CA 1
ATOM 757 C C . HIS A 1 94 ? 11.990 6.848 -15.370 1.00 80.69 94 HIS A C 1
ATOM 759 O O . HIS A 1 94 ? 11.739 6.305 -14.295 1.00 80.69 94 HIS A O 1
ATOM 765 N N . ILE A 1 95 ? 11.610 8.101 -15.636 1.00 82.81 95 ILE A N 1
ATOM 766 C CA . ILE A 1 95 ? 10.985 8.990 -14.644 1.00 82.81 95 ILE A CA 1
ATOM 767 C C . ILE A 1 95 ? 9.713 8.394 -14.020 1.00 82.81 95 ILE A C 1
ATOM 769 O O . ILE A 1 95 ? 9.470 8.565 -12.831 1.00 82.81 95 ILE A O 1
ATOM 773 N N . LEU A 1 96 ? 8.951 7.614 -14.793 1.00 79.25 96 LEU A N 1
ATOM 774 C CA . LEU A 1 96 ? 7.760 6.897 -14.328 1.00 79.25 96 LEU A CA 1
ATOM 775 C C . LEU A 1 96 ? 8.077 5.879 -13.219 1.00 79.25 96 LEU A C 1
ATOM 777 O O . LEU A 1 96 ? 7.299 5.747 -12.282 1.00 79.25 96 LEU A O 1
ATOM 781 N N . GLN A 1 97 ? 9.227 5.202 -13.282 1.00 79.44 97 GLN A N 1
ATOM 782 C CA . GLN A 1 97 ? 9.663 4.248 -12.253 1.00 79.44 97 GLN A CA 1
ATOM 783 C C . GLN A 1 97 ? 10.133 4.965 -10.984 1.00 79.44 97 GLN A C 1
ATOM 785 O O . GLN A 1 97 ? 9.859 4.510 -9.878 1.00 79.44 97 GLN A O 1
ATOM 790 N N . ILE A 1 98 ? 10.784 6.122 -11.129 1.00 82.31 98 ILE A N 1
ATOM 791 C CA . ILE A 1 98 ? 11.171 6.957 -9.983 1.00 82.31 98 ILE A CA 1
ATOM 792 C C . ILE A 1 98 ? 9.918 7.451 -9.253 1.00 82.31 98 ILE A C 1
ATOM 794 O O . ILE A 1 98 ? 9.819 7.320 -8.034 1.00 82.31 98 ILE A O 1
ATOM 798 N N . LEU A 1 99 ? 8.930 7.957 -9.998 1.00 84.19 99 LEU A N 1
ATOM 799 C CA . LEU A 1 99 ? 7.642 8.370 -9.440 1.00 84.19 99 LEU A CA 1
ATOM 800 C C . LEU A 1 99 ? 6.922 7.197 -8.765 1.00 84.19 99 LEU A C 1
ATOM 802 O O . LEU A 1 99 ? 6.452 7.350 -7.641 1.00 84.19 99 LEU A O 1
ATOM 806 N N . ALA A 1 100 ? 6.907 6.020 -9.392 1.00 81.06 100 ALA A N 1
ATOM 807 C CA . ALA A 1 100 ? 6.358 4.802 -8.800 1.00 81.06 100 ALA A CA 1
ATOM 808 C C . ALA A 1 100 ? 7.018 4.454 -7.455 1.00 81.06 100 ALA A C 1
ATOM 810 O O . ALA A 1 100 ? 6.327 4.127 -6.494 1.00 81.06 100 ALA A O 1
ATOM 811 N N . GLY A 1 101 ? 8.345 4.581 -7.358 1.00 81.44 101 GLY A N 1
ATOM 812 C CA . GLY A 1 101 ? 9.072 4.405 -6.103 1.00 81.44 101 GLY A CA 1
ATOM 813 C C . GLY A 1 101 ? 8.660 5.425 -5.038 1.00 81.44 101 GLY A C 1
ATOM 814 O O . GLY A 1 101 ? 8.358 5.048 -3.910 1.00 81.44 101 GLY A O 1
ATOM 815 N N . ILE A 1 102 ? 8.569 6.711 -5.391 1.00 87.62 102 ILE A N 1
ATOM 816 C CA . ILE A 1 102 ? 8.143 7.774 -4.462 1.00 87.62 102 ILE A CA 1
ATOM 817 C C . ILE A 1 102 ? 6.726 7.511 -3.935 1.00 87.62 102 ILE A C 1
ATOM 819 O O . ILE A 1 102 ? 6.495 7.569 -2.727 1.00 87.62 102 ILE A O 1
ATOM 823 N N . PHE A 1 103 ? 5.780 7.178 -4.816 1.00 86.56 103 PHE A N 1
ATOM 824 C CA . PHE A 1 103 ? 4.413 6.846 -4.410 1.00 86.56 103 PHE A CA 1
ATOM 825 C C . PHE A 1 103 ? 4.344 5.552 -3.589 1.00 86.56 103 PHE A C 1
ATOM 827 O O . PHE A 1 103 ? 3.551 5.468 -2.646 1.00 86.56 103 PHE A O 1
ATOM 834 N N . GLY A 1 104 ? 5.220 4.583 -3.858 1.00 83.56 104 GLY A N 1
ATOM 835 C CA . GLY A 1 104 ? 5.416 3.400 -3.023 1.00 83.56 104 GLY A CA 1
ATOM 836 C C . GLY A 1 104 ? 5.820 3.753 -1.587 1.00 83.56 104 GLY A C 1
ATOM 837 O O . GLY A 1 104 ? 5.181 3.285 -0.641 1.00 83.56 104 GLY A O 1
ATOM 838 N N . ILE A 1 105 ? 6.789 4.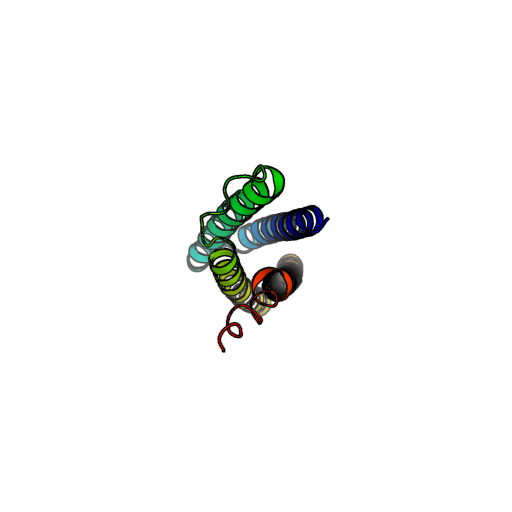662 -1.411 1.00 87.00 105 ILE A N 1
ATOM 839 C CA . ILE A 1 105 ? 7.205 5.174 -0.090 1.00 87.00 105 ILE A CA 1
ATOM 840 C C . ILE A 1 105 ? 6.050 5.895 0.607 1.00 87.00 105 ILE A C 1
ATOM 842 O O . ILE A 1 105 ? 5.767 5.619 1.771 1.00 87.00 105 ILE A O 1
ATOM 846 N N . LEU A 1 106 ? 5.358 6.802 -0.088 1.00 87.88 106 LEU A N 1
ATOM 847 C CA . LEU A 1 106 ? 4.225 7.541 0.485 1.00 87.88 106 LEU A CA 1
ATOM 848 C C . LEU A 1 106 ? 3.113 6.601 0.960 1.00 87.88 106 LEU A C 1
ATOM 850 O O . LEU A 1 106 ? 2.502 6.816 2.006 1.00 87.88 106 LEU A O 1
ATOM 854 N N . THR A 1 107 ? 2.893 5.522 0.219 1.00 84.69 107 THR A N 1
ATOM 855 C CA . THR A 1 107 ? 1.910 4.499 0.570 1.00 84.69 107 THR A CA 1
ATOM 856 C C . THR A 1 107 ? 2.348 3.713 1.795 1.00 84.69 107 THR A C 1
ATOM 858 O O . THR A 1 107 ? 1.556 3.541 2.717 1.00 84.69 107 THR A O 1
ATOM 861 N N . ALA A 1 108 ? 3.619 3.311 1.865 1.00 85.19 108 ALA A N 1
ATOM 862 C CA . ALA A 1 108 ? 4.186 2.699 3.062 1.00 85.19 108 ALA A CA 1
ATOM 863 C C . ALA A 1 108 ? 4.013 3.611 4.291 1.00 85.19 108 ALA A C 1
ATOM 865 O O . ALA A 1 108 ? 3.531 3.160 5.327 1.00 85.19 108 ALA A O 1
ATOM 866 N N . ILE A 1 109 ? 4.291 4.913 4.166 1.00 87.62 109 ILE A N 1
ATOM 867 C CA . ILE A 1 109 ? 4.066 5.890 5.244 1.00 87.62 109 ILE A CA 1
ATOM 868 C C . ILE A 1 109 ? 2.587 5.927 5.656 1.00 87.62 109 ILE A C 1
ATOM 870 O O . ILE A 1 109 ? 2.290 5.916 6.850 1.00 87.62 109 ILE A O 1
ATOM 874 N N . ALA A 1 110 ? 1.650 5.907 4.706 1.00 85.62 110 ALA A N 1
ATOM 875 C CA . ALA A 1 110 ? 0.222 5.864 5.016 1.00 85.62 110 ALA A CA 1
ATOM 876 C C . ALA A 1 110 ? -0.168 4.600 5.810 1.00 85.62 110 ALA A C 1
ATOM 878 O O . ALA A 1 110 ? -0.918 4.698 6.784 1.00 85.62 110 ALA A O 1
ATOM 879 N N . TYR A 1 111 ? 0.392 3.431 5.471 1.00 83.94 111 TYR A N 1
ATOM 880 C CA . TYR A 1 111 ? 0.211 2.206 6.261 1.00 83.94 111 TYR A CA 1
ATOM 881 C C . TYR A 1 111 ? 0.834 2.318 7.663 1.00 83.94 111 TYR A C 1
ATOM 883 O O . TYR A 1 111 ? 0.223 1.856 8.625 1.00 83.94 111 TYR A O 1
ATOM 891 N N . VAL A 1 112 ? 1.989 2.976 7.833 1.00 84.75 112 VAL A N 1
ATOM 892 C CA . VAL A 1 112 ? 2.563 3.245 9.170 1.00 84.75 112 VAL A CA 1
ATOM 893 C C . VAL A 1 112 ? 1.618 4.106 10.002 1.00 84.75 112 VAL A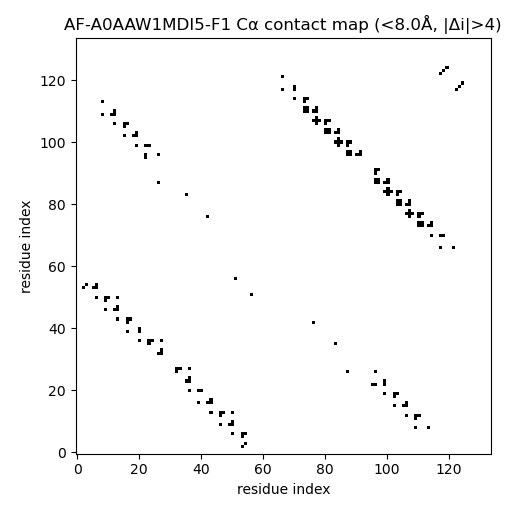 C 1
ATOM 895 O O . VAL A 1 112 ? 1.304 3.751 11.138 1.00 84.75 112 VAL A O 1
ATOM 898 N N . VAL A 1 113 ? 1.128 5.211 9.434 1.00 84.88 113 VAL A N 1
ATOM 899 C CA . VAL A 1 113 ? 0.206 6.129 10.117 1.00 84.88 113 VAL A CA 1
ATOM 900 C C . VAL A 1 113 ? -1.071 5.399 10.526 1.00 84.88 113 VAL A C 1
ATOM 902 O O . VAL A 1 113 ? -1.497 5.522 11.673 1.00 84.88 113 VAL A O 1
ATOM 905 N N . LYS A 1 114 ? -1.644 4.579 9.637 1.00 82.88 114 LYS A N 1
ATOM 906 C CA . LYS A 1 114 ? -2.808 3.749 9.960 1.00 82.88 114 LYS A CA 1
ATOM 907 C C . LYS A 1 114 ? -2.505 2.734 11.059 1.00 82.88 114 LYS A C 1
ATOM 909 O O . LYS A 1 114 ? -3.280 2.628 12.003 1.00 82.88 114 LYS A O 1
ATOM 914 N N . SER A 1 115 ? -1.381 2.019 10.984 1.00 80.19 115 SER A N 1
ATOM 915 C CA . SER A 1 115 ? -1.007 1.034 12.008 1.00 80.19 115 SER A CA 1
ATOM 916 C C . SER A 1 115 ? -0.841 1.691 13.373 1.00 80.19 115 SER A C 1
ATOM 918 O O . SER A 1 115 ? -1.236 1.110 14.380 1.00 80.19 115 SER A O 1
ATOM 920 N N . HIS A 1 116 ? -0.247 2.882 13.412 1.00 80.88 116 HIS A N 1
ATOM 921 C CA . HIS A 1 116 ? -0.065 3.648 14.636 1.00 80.88 116 HIS A CA 1
ATOM 922 C C . HIS A 1 116 ? -1.404 4.174 15.169 1.00 80.88 116 HIS A C 1
ATOM 924 O O . HIS A 1 116 ? -1.663 4.112 16.368 1.00 80.88 116 HIS A O 1
ATOM 930 N N . HIS A 1 117 ? -2.288 4.636 14.280 1.00 79.62 117 HIS A N 1
ATOM 931 C CA . HIS A 1 117 ? -3.625 5.080 14.655 1.00 79.62 117 HIS A CA 1
ATOM 932 C C . HIS A 1 117 ? -4.459 3.942 15.251 1.00 79.62 117 HIS A C 1
ATOM 934 O O . HIS A 1 117 ? -5.024 4.119 16.328 1.00 79.62 117 HIS A O 1
ATOM 940 N N . LEU A 1 118 ? -4.471 2.768 14.613 1.00 74.94 118 LEU A N 1
ATOM 941 C CA . LEU A 1 118 ? -5.151 1.569 15.113 1.00 74.94 118 LEU A CA 1
ATOM 942 C C . LEU A 1 118 ? -4.565 1.097 16.448 1.00 74.94 118 LEU A C 1
ATOM 944 O O . LEU A 1 118 ? -5.315 0.770 17.360 1.00 74.94 118 LEU A O 1
ATOM 948 N N . TYR A 1 119 ? -3.237 1.126 16.601 1.00 72.00 119 TYR A N 1
ATOM 949 C CA . TYR A 1 119 ? -2.585 0.775 17.863 1.00 72.00 119 TYR A CA 1
ATOM 950 C C . TYR A 1 119 ? -3.030 1.689 19.013 1.00 72.00 119 TYR A C 1
ATOM 952 O O . TYR A 1 119 ? -3.419 1.208 20.073 1.00 72.00 119 TYR A O 1
ATOM 960 N N . ILE A 1 120 ? -3.047 3.006 18.801 1.00 73.31 120 ILE A N 1
ATOM 961 C CA . ILE A 1 120 ? -3.477 3.955 19.836 1.00 73.31 120 ILE A CA 1
ATOM 962 C C . ILE A 1 120 ? -4.971 3.821 20.142 1.00 73.31 120 ILE A C 1
ATOM 964 O O . ILE A 1 120 ? -5.366 3.873 21.297 1.00 73.31 120 ILE A O 1
ATOM 968 N N . THR A 1 121 ? -5.810 3.676 19.121 1.00 68.94 121 THR A N 1
ATOM 969 C CA . THR A 1 121 ? -7.271 3.712 19.298 1.00 68.94 121 THR A CA 1
ATOM 970 C C . THR A 1 121 ? -7.869 2.393 19.772 1.00 68.94 121 THR A C 1
ATOM 972 O O . THR A 1 121 ? -8.939 2.420 20.361 1.00 68.94 121 THR A O 1
ATOM 975 N N . HIS A 1 122 ? -7.214 1.256 19.516 1.00 65.25 122 HIS A N 1
ATOM 976 C CA . HIS A 1 122 ? -7.780 -0.065 19.808 1.00 65.25 122 HIS A CA 1
ATOM 977 C C . HIS A 1 122 ? -6.922 -0.920 20.751 1.00 65.25 122 HIS A C 1
ATOM 979 O O . HIS A 1 122 ? -7.474 -1.791 21.408 1.00 65.25 122 HIS A O 1
ATOM 985 N N . LEU A 1 123 ? -5.604 -0.690 20.849 1.00 58.31 123 LEU A N 1
ATOM 986 C CA . LEU A 1 123 ? -4.712 -1.460 21.738 1.00 58.31 123 LEU A CA 1
ATOM 987 C C . LEU A 1 123 ? -4.268 -0.661 22.973 1.00 58.31 123 LEU A C 1
ATOM 989 O O . LEU A 1 123 ? -4.039 -1.244 24.026 1.00 58.31 123 LEU A O 1
ATOM 993 N N . ALA A 1 124 ? -4.194 0.673 22.891 1.00 55.56 124 ALA A N 1
ATOM 994 C CA . ALA A 1 124 ? -3.915 1.515 24.060 1.00 55.56 124 ALA A CA 1
ATOM 995 C C . ALA A 1 124 ? -5.156 1.798 24.934 1.00 55.56 124 ALA A C 1
ATOM 997 O O . ALA A 1 124 ? -5.005 2.376 26.008 1.00 55.56 124 ALA A O 1
ATOM 998 N N . GLU A 1 125 ? -6.358 1.381 24.511 1.00 49.78 125 GLU A N 1
ATOM 999 C CA . GLU A 1 125 ? -7.563 1.353 25.362 1.00 49.78 125 GLU A CA 1
ATOM 1000 C C . GLU A 1 125 ? -7.651 0.077 26.232 1.00 49.78 125 GLU A C 1
ATOM 1002 O O . GLU A 1 125 ? -8.432 0.048 27.183 1.00 49.78 125 GLU A O 1
ATOM 1007 N N . GLU A 1 126 ? -6.791 -0.931 26.012 1.00 50.22 126 GLU A N 1
ATOM 1008 C CA . GLU A 1 126 ? -6.662 -2.114 26.883 1.00 50.22 126 GLU A CA 1
ATOM 1009 C C . GLU A 1 126 ? -5.526 -2.064 27.945 1.00 50.22 126 GLU A C 1
ATOM 1011 O O . GLU A 1 126 ? -4.795 -3.044 28.090 1.00 50.22 126 GLU A O 1
ATOM 1016 N N . PRO A 1 127 ? -5.347 -1.008 28.773 1.00 44.31 127 PRO A N 1
ATOM 1017 C CA . PRO A 1 127 ? -4.501 -1.130 29.958 1.00 44.31 127 PRO A CA 1
ATOM 1018 C C . PRO A 1 127 ? -5.286 -1.144 31.278 1.00 44.31 127 PRO A C 1
ATOM 1020 O O . PRO A 1 127 ? -4.665 -0.929 32.308 1.00 44.31 127 PRO A O 1
ATOM 1023 N N . ASN A 1 128 ? -6.611 -1.380 31.308 1.00 44.16 128 ASN A N 1
ATOM 1024 C CA . ASN A 1 128 ? -7.377 -1.298 32.570 1.00 44.16 128 ASN A CA 1
ATOM 1025 C C . ASN A 1 128 ? -8.580 -2.260 32.723 1.00 44.16 128 ASN A C 1
ATOM 1027 O O . ASN A 1 128 ? -9.639 -1.864 33.202 1.00 44.16 128 ASN A O 1
ATOM 1031 N N . MET A 1 129 ? -8.429 -3.548 32.398 1.00 44.06 129 MET A N 1
ATOM 1032 C CA . MET A 1 129 ? -9.403 -4.587 32.811 1.00 44.06 129 MET A CA 1
ATOM 1033 C C . MET A 1 129 ? -8.800 -5.652 33.744 1.00 44.06 129 MET A C 1
ATOM 1035 O O . MET A 1 129 ? -9.355 -6.737 33.892 1.00 44.06 129 MET A O 1
ATOM 1039 N N . VAL A 1 130 ? -7.687 -5.347 34.423 1.00 44.50 130 VAL A N 1
ATOM 1040 C CA . VAL A 1 130 ? -7.106 -6.222 35.458 1.00 44.50 130 VAL A CA 1
ATOM 1041 C C . VAL A 1 130 ? -6.644 -5.406 36.666 1.00 44.50 130 VAL A C 1
ATOM 1043 O O . VAL A 1 130 ? -5.469 -5.421 36.963 1.00 44.50 130 VAL A O 1
ATOM 1046 N N . TYR A 1 131 ? -7.544 -4.694 37.356 1.00 44.56 131 TYR A N 1
ATOM 1047 C CA . TYR A 1 131 ? -7.427 -4.399 38.802 1.00 44.56 131 TYR A CA 1
ATOM 1048 C C . TYR A 1 131 ? -8.809 -4.053 39.396 1.00 44.56 131 TYR A C 1
ATOM 1050 O O . TYR A 1 131 ? -9.072 -2.928 39.805 1.00 44.56 131 TYR A O 1
ATOM 1058 N N . VAL A 1 132 ? -9.711 -5.038 39.464 1.00 45.38 132 VAL A N 1
ATOM 1059 C CA . VAL A 1 132 ? -10.744 -5.080 40.514 1.00 45.38 132 VAL A CA 1
ATOM 1060 C C . VAL A 1 132 ? -10.739 -6.483 41.108 1.00 45.38 132 VAL A C 1
ATOM 1062 O O . VAL A 1 132 ? -11.088 -7.437 40.413 1.00 45.38 132 VAL A O 1
ATOM 1065 N N . LYS A 1 133 ? -10.335 -6.545 42.384 1.00 38.00 133 LYS A N 1
ATOM 1066 C CA . LYS A 1 133 ? -10.322 -7.631 43.390 1.00 38.00 133 LYS A CA 1
ATOM 1067 C C . LYS A 1 133 ? -8.927 -7.614 44.035 1.00 38.00 133 LYS A C 1
ATOM 1069 O O . LYS A 1 133 ? -7.964 -7.939 43.357 1.00 38.00 133 LYS A O 1
ATOM 1074 N N . GLN A 1 134 ? -8.734 -7.204 45.285 1.00 35.59 134 GLN A N 1
ATOM 1075 C CA . GLN A 1 134 ? -9.608 -7.088 46.460 1.00 35.59 134 GLN A CA 1
ATOM 1076 C C . GLN A 1 134 ? -9.155 -5.909 47.321 1.00 35.59 134 GLN A C 1
ATOM 1078 O O . GLN A 1 134 ? -7.950 -5.580 47.256 1.00 35.59 134 GLN A O 1
#

InterPro domains:
  IPR008253 Marvel domain [PS51225] (1-123)

Radius of gyration: 17.51 Å; Cα contacts (8 Å, |Δi|>4): 100; chains: 1; bounding box: 41×24×65 Å

pLDDT: mean 72.47, std 13.25, range [35.59, 87.88]

Organism: Popillia japonica (NCBI:txid7064)

Mean predicted aligned error: 9.7 Å